Protein AF-Q9L2M4-F1 (afdb_monomer_lite)

Foldseek 3Di:
DDDPPQQVVQVVCVVVVHQAAAQEQAELVCLVVVVVVCVVVVGDDDDSVSYNYDYPPDDASVVVVVVCVVVDDQFAFEDPDPRSPHPADPPDPVSNVVVCVVCVVCDVGRYDD

Radius of gyration: 14.83 Å; chains: 1; bounding box: 32×28×34 Å

Structure (mmCIF, N/CA/C/O backbone):
data_AF-Q9L2M4-F1
#
_entry.id   AF-Q9L2M4-F1
#
loop_
_atom_site.group_PDB
_atom_site.id
_atom_site.type_symbol
_atom_site.label_atom_id
_atom_site.label_alt_id
_atom_site.label_comp_id
_atom_site.label_asym_id
_atom_site.label_entity_id
_atom_site.label_seq_id
_atom_site.pdbx_PDB_ins_code
_atom_site.Cartn_x
_atom_site.Cartn_y
_atom_site.Cartn_z
_atom_site.occupancy
_atom_site.B_iso_or_equiv
_atom_site.auth_seq_id
_atom_site.auth_comp_id
_atom_site.auth_asym_id
_atom_site.auth_atom_id
_atom_site.pdbx_PDB_model_num
ATOM 1 N N . LYS A 1 1 ? -16.313 8.684 -0.081 1.00 80.69 1 LYS A N 1
ATOM 2 C CA . LYS A 1 1 ? -16.910 7.688 -0.995 1.00 80.69 1 LYS A CA 1
ATOM 3 C C . LYS A 1 1 ? -15.827 6.798 -1.565 1.00 80.69 1 LYS A C 1
ATOM 5 O O . LYS A 1 1 ? -14.848 7.315 -2.094 1.00 80.69 1 LYS A O 1
ATOM 10 N N . ALA A 1 2 ? -16.004 5.491 -1.414 1.00 91.00 2 ALA A N 1
ATOM 11 C CA . ALA A 1 2 ? 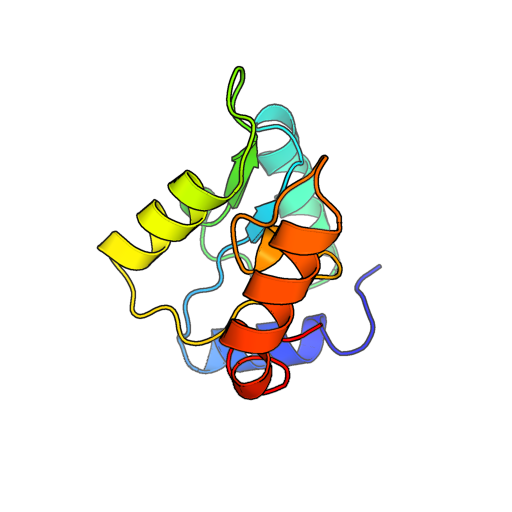-15.098 4.475 -1.936 1.00 91.00 2 ALA A CA 1
ATOM 12 C C . ALA A 1 2 ? -15.084 4.422 -3.475 1.00 91.00 2 ALA A C 1
ATOM 14 O O . ALA A 1 2 ? -16.073 4.770 -4.124 1.00 91.00 2 ALA A O 1
ATOM 15 N N . VAL A 1 3 ? -13.977 3.934 -4.042 1.00 94.75 3 VAL A N 1
ATOM 16 C CA . VAL A 1 3 ? -13.915 3.491 -5.444 1.00 94.75 3 VAL A CA 1
ATOM 17 C C . VAL A 1 3 ? -14.869 2.305 -5.630 1.00 94.75 3 VAL A C 1
ATOM 19 O O . VAL A 1 3 ? -15.045 1.496 -4.715 1.00 94.75 3 VAL A O 1
ATOM 22 N N . ALA A 1 4 ? -15.51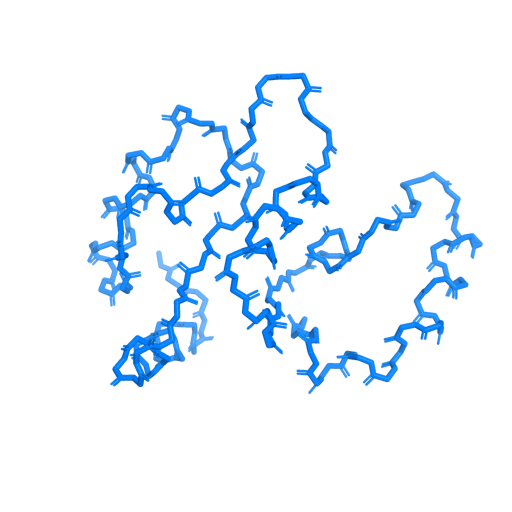0 2.211 -6.798 1.00 96.81 4 ALA A N 1
ATOM 23 C CA . ALA A 1 4 ? -16.448 1.133 -7.102 1.00 96.81 4 ALA A CA 1
ATOM 24 C C . ALA A 1 4 ? -15.793 -0.247 -6.900 1.00 96.81 4 ALA A C 1
ATOM 26 O O . ALA A 1 4 ? -14.670 -0.475 -7.340 1.00 96.81 4 ALA A O 1
ATOM 27 N N . GLY A 1 5 ? -16.480 -1.151 -6.197 1.00 96.44 5 GLY A N 1
ATOM 28 C CA . GLY A 1 5 ? -16.000 -2.506 -5.896 1.00 96.44 5 GLY A CA 1
ATOM 29 C C . GLY A 1 5 ? -14.948 -2.611 -4.782 1.00 96.44 5 GLY A C 1
ATOM 30 O O . GLY A 1 5 ? -14.808 -3.682 -4.199 1.00 96.44 5 GLY A O 1
ATOM 31 N N . ALA A 1 6 ? -14.260 -1.524 -4.413 1.00 97.12 6 ALA A N 1
ATOM 32 C CA . ALA A 1 6 ? -13.204 -1.573 -3.396 1.00 97.12 6 ALA A CA 1
ATOM 33 C C . ALA A 1 6 ? -13.735 -2.007 -2.022 1.00 97.12 6 ALA A C 1
ATOM 35 O O . ALA A 1 6 ? -13.125 -2.843 -1.360 1.00 97.12 6 ALA A O 1
ATOM 36 N N . LYS A 1 7 ? -14.894 -1.479 -1.606 1.00 97.50 7 LYS A N 1
ATOM 37 C CA . LYS A 1 7 ? -15.531 -1.863 -0.339 1.00 97.50 7 LYS A CA 1
ATOM 38 C C . LYS A 1 7 ? -15.842 -3.360 -0.297 1.00 97.50 7 LYS A C 1
ATOM 40 O O . LYS A 1 7 ? -15.446 -4.031 0.650 1.00 97.50 7 LYS A O 1
ATOM 45 N N . ASP A 1 8 ? -16.513 -3.869 -1.327 1.00 98.12 8 ASP A N 1
ATOM 46 C CA . ASP A 1 8 ? -16.959 -5.264 -1.375 1.00 98.12 8 ASP A CA 1
ATOM 47 C C . ASP A 1 8 ? -15.767 -6.228 -1.419 1.00 98.12 8 ASP A C 1
ATOM 49 O O . ASP A 1 8 ? -15.755 -7.234 -0.711 1.00 98.12 8 ASP A O 1
ATOM 53 N N . PHE A 1 9 ? -14.723 -5.887 -2.183 1.00 98.25 9 PHE A N 1
ATOM 54 C CA . PHE A 1 9 ? -13.492 -6.672 -2.236 1.00 98.25 9 PHE A CA 1
ATOM 55 C C . PHE A 1 9 ? -12.765 -6.706 -0.886 1.00 98.25 9 PHE A C 1
ATOM 57 O O . PHE A 1 9 ? -12.375 -7.778 -0.423 1.00 98.25 9 PHE A O 1
ATOM 64 N N . LEU A 1 10 ? -12.593 -5.549 -0.238 1.00 98.38 10 LEU A N 1
ATOM 65 C CA . LEU A 1 10 ? -11.910 -5.472 1.054 1.00 98.38 10 LEU A CA 1
ATOM 66 C C . LEU A 1 10 ? -12.704 -6.186 2.150 1.00 98.38 10 LEU A C 1
ATOM 68 O O . LEU A 1 10 ? -12.104 -6.883 2.964 1.00 98.38 10 LEU A O 1
ATOM 72 N N . GLN A 1 11 ? -14.036 -6.082 2.144 1.00 98.38 11 GLN A N 1
ATOM 73 C CA . GLN A 1 11 ? -14.882 -6.844 3.062 1.00 98.38 11 GLN A CA 1
ATOM 74 C C . GLN A 1 11 ? -14.708 -8.349 2.846 1.00 98.38 11 GLN A C 1
ATOM 76 O O . GLN A 1 11 ? -14.442 -9.074 3.800 1.00 98.38 11 GLN A O 1
ATOM 81 N N . TYR A 1 12 ? -14.767 -8.809 1.593 1.00 98.50 12 TYR A N 1
ATOM 82 C CA . TYR A 1 12 ? -14.530 -10.210 1.258 1.00 98.50 12 TYR A CA 1
ATOM 83 C C . TYR A 1 12 ? -13.153 -10.693 1.739 1.00 98.50 12 TYR A C 1
ATOM 85 O O . TYR A 1 12 ? -13.058 -11.747 2.363 1.00 98.50 12 TYR A O 1
ATOM 93 N N . ALA A 1 13 ? -12.087 -9.927 1.493 1.00 98.19 13 ALA A N 1
ATOM 94 C CA . ALA A 1 13 ? -10.739 -10.271 1.939 1.00 98.19 13 ALA A CA 1
ATOM 95 C C . ALA A 1 13 ? -10.649 -10.358 3.474 1.00 98.19 13 ALA A C 1
ATOM 97 O O . ALA A 1 13 ? -10.120 -11.335 4.010 1.00 98.19 13 ALA A O 1
ATOM 98 N N . ASN A 1 14 ? -11.227 -9.382 4.180 1.00 98.19 14 ASN A N 1
ATOM 99 C CA . ASN A 1 14 ? -11.274 -9.357 5.639 1.00 98.19 14 ASN A CA 1
ATOM 100 C C . ASN A 1 14 ? -12.043 -10.558 6.214 1.00 98.19 14 ASN A C 1
ATOM 102 O O . ASN A 1 14 ? -11.559 -11.209 7.137 1.00 98.19 14 ASN A O 1
ATOM 106 N N . ASP A 1 15 ? -13.187 -10.915 5.626 1.00 98.38 15 ASP A N 1
ATOM 107 C CA . ASP A 1 15 ? -13.997 -12.071 6.041 1.00 98.38 15 ASP A CA 1
ATOM 108 C C . ASP A 1 15 ? -13.273 -13.410 5.810 1.00 98.38 15 ASP A C 1
ATOM 110 O O . ASP A 1 15 ? -13.583 -14.420 6.444 1.00 98.38 15 ASP A O 1
ATOM 114 N N . LYS A 1 16 ? -12.282 -13.433 4.909 1.00 98.19 16 LYS A N 1
ATOM 115 C CA . LYS A 1 16 ? -11.375 -14.572 4.688 1.00 98.19 16 LYS A CA 1
ATOM 116 C C . LYS A 1 16 ? -10.127 -14.541 5.576 1.00 98.19 16 LYS A C 1
ATOM 118 O O . LYS A 1 16 ? -9.272 -15.411 5.430 1.00 98.19 16 LYS A O 1
ATOM 123 N N . GLY A 1 17 ? -10.015 -13.576 6.489 1.00 97.38 17 GLY A N 1
ATOM 124 C CA . GLY A 1 17 ? -8.875 -13.430 7.397 1.00 97.38 17 GLY A CA 1
ATOM 125 C C . GLY A 1 17 ? -7.615 -12.862 6.738 1.00 97.38 17 GLY A C 1
ATOM 126 O O . GLY A 1 17 ? -6.532 -12.931 7.323 1.00 97.38 17 GLY A O 1
ATOM 127 N N . VAL A 1 18 ? -7.727 -12.306 5.528 1.00 98.12 18 VAL A N 1
ATOM 128 C CA . VAL A 1 18 ? -6.602 -11.665 4.840 1.00 98.12 18 VAL A CA 1
ATOM 129 C C . VAL A 1 18 ? -6.273 -10.344 5.532 1.00 98.12 18 VAL A C 1
ATOM 131 O O . VAL A 1 18 ? -7.163 -9.563 5.872 1.00 98.12 18 VAL A O 1
ATOM 134 N N . GLN A 1 19 ? -4.980 -10.095 5.731 1.00 98.19 19 GLN A N 1
ATOM 135 C CA . GLN A 1 19 ? -4.494 -8.834 6.282 1.00 98.19 19 GLN A CA 1
ATOM 136 C C . GLN A 1 19 ? -4.522 -7.738 5.206 1.00 98.19 19 GLN A C 1
ATOM 138 O O . GLN A 1 19 ? -4.039 -7.941 4.092 1.00 98.19 19 GLN A O 1
ATOM 143 N N . ILE A 1 20 ? -5.084 -6.578 5.538 1.00 98.50 20 ILE A N 1
ATOM 144 C CA . ILE A 1 20 ? -5.256 -5.429 4.645 1.00 98.50 20 ILE A CA 1
ATOM 145 C C . ILE A 1 20 ? -4.364 -4.300 5.146 1.00 98.50 20 ILE A C 1
ATOM 147 O O . ILE A 1 20 ? -4.562 -3.798 6.249 1.00 98.50 20 ILE A O 1
ATOM 151 N N . TYR A 1 21 ? -3.407 -3.877 4.324 1.00 98.56 21 TYR A N 1
ATOM 152 C CA . TYR A 1 21 ? -2.490 -2.783 4.642 1.00 98.56 21 TYR A CA 1
ATOM 153 C C . TYR A 1 21 ? -2.736 -1.584 3.725 1.00 98.56 21 TYR A C 1
ATOM 155 O O . TYR A 1 21 ? -2.717 -1.702 2.500 1.00 98.56 21 TYR A O 1
ATOM 163 N N . TYR A 1 22 ? -2.914 -0.405 4.317 1.00 98.12 22 TYR A N 1
ATOM 164 C CA . TYR A 1 22 ? -3.103 0.858 3.610 1.00 98.12 22 TYR A CA 1
ATOM 165 C C . TYR A 1 22 ? -1.762 1.590 3.469 1.00 98.12 22 TYR A C 1
ATOM 167 O O . TYR A 1 22 ? -1.372 2.386 4.326 1.00 98.12 22 TYR A O 1
ATOM 175 N N . VAL A 1 23 ? -1.047 1.335 2.368 1.00 98.06 23 VAL A N 1
ATOM 176 C CA . VAL A 1 23 ? 0.231 1.999 2.045 1.00 98.06 23 VAL A CA 1
ATOM 177 C C . VAL A 1 23 ? -0.027 3.262 1.211 1.00 98.06 23 VAL A C 1
ATOM 179 O O . VAL A 1 23 ? -0.212 3.212 -0.006 1.00 98.06 23 VAL A O 1
ATOM 182 N N . SER A 1 24 ? -0.051 4.427 1.862 1.00 97.56 24 SER A N 1
ATOM 183 C CA . SER A 1 24 ? -0.472 5.698 1.248 1.00 97.56 24 SER A CA 1
ATOM 184 C C . SER A 1 24 ? 0.561 6.808 1.426 1.00 97.56 24 SER A C 1
ATOM 186 O O . SER A 1 24 ? 1.266 6.846 2.428 1.00 97.56 24 SER A O 1
ATOM 188 N N . ASP A 1 25 ? 0.624 7.752 0.484 1.00 97.38 25 ASP A N 1
ATOM 189 C CA . ASP A 1 25 ? 1.457 8.959 0.619 1.00 97.38 25 ASP A CA 1
ATOM 190 C C . ASP A 1 25 ? 0.765 10.098 1.389 1.00 97.38 25 ASP A C 1
ATOM 192 O O . ASP A 1 25 ? 1.304 11.197 1.511 1.00 97.38 25 ASP A O 1
ATOM 196 N N . ARG A 1 26 ? -0.409 9.832 1.980 1.00 97.75 26 ARG A N 1
ATOM 197 C CA . ARG A 1 26 ? -0.909 10.640 3.101 1.00 97.75 26 ARG A CA 1
ATOM 198 C C . ARG A 1 26 ? 0.134 10.649 4.217 1.00 97.75 26 ARG A C 1
ATOM 200 O O . ARG A 1 26 ? 0.817 9.654 4.435 1.00 97.75 26 ARG A O 1
ATOM 207 N N . THR A 1 27 ? 0.240 11.756 4.938 1.00 97.94 27 THR A N 1
ATOM 208 C CA . THR A 1 27 ? 1.196 11.886 6.049 1.00 97.94 27 THR A CA 1
ATOM 209 C C . THR A 1 27 ? 0.718 11.130 7.285 1.00 97.94 27 THR A C 1
ATOM 211 O O . THR A 1 27 ? -0.485 10.949 7.470 1.00 97.94 27 THR A O 1
ATOM 214 N N . THR A 1 28 ? 1.625 10.752 8.186 1.00 97.62 28 THR A N 1
ATOM 215 C CA . THR A 1 28 ? 1.270 10.068 9.449 1.00 97.62 28 THR A CA 1
ATOM 216 C C . THR A 1 28 ? 0.252 10.831 10.308 1.00 97.62 28 THR A C 1
ATOM 218 O O . THR A 1 28 ? -0.579 10.218 10.973 1.00 97.62 28 THR A O 1
ATOM 221 N N . LYS A 1 29 ? 0.215 12.169 10.220 1.00 97.88 29 LYS A N 1
ATOM 222 C CA . LYS A 1 29 ? -0.801 13.021 10.876 1.00 97.88 29 LYS A CA 1
ATOM 223 C C . LYS A 1 29 ? -2.232 12.734 10.408 1.00 97.88 29 LYS A C 1
ATOM 225 O O . LYS A 1 29 ? -3.187 13.130 11.066 1.00 97.88 29 LYS A O 1
ATOM 230 N N . GLN A 1 30 ? -2.386 12.081 9.258 1.00 98.38 30 GLN A N 1
ATOM 231 C CA . GLN A 1 30 ? -3.669 11.773 8.638 1.00 98.38 30 GLN A CA 1
ATOM 232 C C . GLN A 1 30 ? -4.127 10.331 8.883 1.00 98.38 30 GLN A C 1
ATOM 234 O O . GLN A 1 30 ? -5.140 9.942 8.303 1.00 98.38 30 GLN A O 1
ATOM 239 N N . VAL A 1 31 ? -3.424 9.540 9.702 1.00 98.50 31 VAL A N 1
ATOM 240 C CA . VAL A 1 31 ? -3.831 8.156 10.008 1.00 98.50 31 VAL A CA 1
ATOM 241 C C . VAL A 1 31 ? -5.216 8.135 10.657 1.00 98.50 31 VAL A C 1
ATOM 243 O O . VAL A 1 31 ? -6.132 7.585 10.053 1.00 98.50 31 VAL A O 1
ATOM 246 N N . GLU A 1 32 ? -5.405 8.817 11.793 1.00 98.25 32 GLU A N 1
ATOM 247 C CA . GLU A 1 32 ? -6.702 8.867 12.500 1.00 98.25 32 GLU A CA 1
ATOM 248 C C . GLU A 1 32 ? -7.863 9.324 11.604 1.00 98.25 32 GLU A C 1
ATOM 250 O O . GLU A 1 32 ? -8.801 8.550 11.415 1.00 98.25 32 GLU A O 1
ATOM 255 N N . PRO A 1 33 ? -7.811 10.505 10.948 1.00 98.12 33 PRO A N 1
ATOM 256 C CA . PRO A 1 33 ? -8.931 10.936 10.117 1.00 98.12 33 PRO A CA 1
ATOM 257 C C . PRO A 1 33 ? -9.130 10.042 8.888 1.00 98.12 33 PRO A C 1
ATOM 259 O O . PRO A 1 33 ? -10.218 10.015 8.316 1.00 98.12 33 PRO A O 1
ATOM 262 N N . THR A 1 34 ? -8.108 9.316 8.420 1.00 98.25 34 THR A N 1
ATOM 263 C CA . THR A 1 34 ? -8.309 8.340 7.338 1.00 98.25 34 THR A CA 1
ATOM 264 C C . THR A 1 34 ? -9.017 7.097 7.847 1.00 98.25 34 THR A C 1
ATOM 266 O O . THR A 1 34 ? -9.953 6.645 7.195 1.00 98.25 34 THR A O 1
ATOM 269 N N . MET A 1 35 ? -8.603 6.584 9.002 1.00 98.31 35 MET A N 1
ATOM 270 C CA . MET A 1 35 ? -9.214 5.438 9.661 1.00 98.31 35 MET A CA 1
ATOM 271 C C . MET A 1 35 ? -10.706 5.685 9.922 1.00 98.31 35 MET A C 1
ATOM 273 O O . MET A 1 35 ? -11.534 4.924 9.431 1.00 98.31 35 MET A O 1
ATOM 277 N N . GLU A 1 36 ? -11.055 6.816 10.541 1.00 97.81 36 GLU A N 1
ATOM 278 C CA . GLU A 1 36 ? -12.449 7.216 10.795 1.00 97.81 36 GLU A CA 1
ATOM 279 C C . GLU A 1 36 ? -13.280 7.303 9.504 1.00 97.81 36 GLU A C 1
ATOM 281 O O . GLU A 1 36 ? -14.446 6.905 9.458 1.00 97.81 36 GLU A O 1
ATOM 286 N N . ASN A 1 37 ? -12.686 7.810 8.418 1.00 97.56 37 ASN A N 1
ATOM 287 C CA . ASN A 1 37 ? -13.360 7.881 7.123 1.00 97.56 37 ASN A CA 1
ATOM 288 C C . ASN A 1 37 ? -13.603 6.494 6.511 1.00 97.56 37 ASN A C 1
ATOM 290 O O . ASN A 1 37 ? -14.651 6.285 5.901 1.00 97.56 37 ASN A O 1
ATOM 294 N N . LEU A 1 38 ? -12.657 5.559 6.648 1.00 97.88 38 LEU A N 1
ATOM 295 C CA . LEU A 1 38 ? -12.818 4.184 6.167 1.00 97.88 38 LEU A CA 1
ATOM 296 C C . LEU A 1 38 ? -13.907 3.456 6.960 1.00 97.88 38 LEU A C 1
ATOM 298 O O . LEU A 1 38 ? -14.812 2.882 6.356 1.00 97.88 38 LEU A O 1
ATOM 302 N N . GLU A 1 39 ? -13.880 3.564 8.288 1.00 96.81 39 GLU A N 1
ATOM 303 C CA . GLU A 1 39 ? -14.893 2.982 9.175 1.00 96.81 39 GLU A CA 1
ATOM 304 C C . GLU A 1 39 ? -16.291 3.529 8.867 1.00 96.81 39 GLU A C 1
ATOM 306 O O . GLU A 1 39 ? -17.245 2.764 8.722 1.00 96.81 39 GLU A O 1
ATOM 311 N N . LYS A 1 40 ? -16.415 4.847 8.662 1.00 97.12 40 LYS A N 1
ATOM 312 C CA . LYS A 1 40 ? -17.681 5.493 8.283 1.00 97.12 40 LYS A CA 1
ATOM 313 C C . LYS A 1 40 ? -18.232 4.999 6.943 1.00 97.12 40 LYS A C 1
ATOM 315 O O . LYS A 1 40 ? -19.446 4.944 6.758 1.00 97.12 40 LYS A O 1
ATOM 320 N N . GLU A 1 41 ? -17.363 4.651 5.998 1.00 96.56 41 GLU A N 1
ATOM 321 C CA . GLU A 1 41 ? -17.756 4.072 4.706 1.00 96.56 41 GLU A CA 1
ATOM 322 C C . GLU A 1 41 ? -18.003 2.550 4.807 1.00 96.56 41 GLU A C 1
ATOM 324 O O . GLU A 1 41 ? -18.486 1.928 3.854 1.00 96.56 41 GLU A O 1
ATOM 329 N N . GLY A 1 42 ? -17.740 1.945 5.970 1.00 96.12 42 GLY A N 1
ATOM 330 C CA . GLY A 1 42 ? -17.853 0.510 6.220 1.00 96.12 42 GLY A CA 1
ATOM 331 C C . GLY A 1 42 ? -16.769 -0.297 5.510 1.00 96.12 42 GLY A C 1
ATOM 332 O O . GLY A 1 42 ? -17.056 -1.381 5.014 1.00 96.12 42 GLY A O 1
ATOM 333 N N . ILE A 1 43 ? -15.567 0.265 5.382 1.00 98.00 43 ILE A N 1
ATOM 334 C CA . ILE A 1 43 ? -14.381 -0.432 4.883 1.00 98.00 43 ILE A CA 1
ATOM 335 C C . ILE A 1 43 ? -13.628 -1.003 6.096 1.00 98.00 43 ILE A C 1
ATOM 337 O O . ILE A 1 43 ? -13.422 -0.268 7.065 1.00 98.00 43 ILE A O 1
ATOM 341 N N . PRO A 1 44 ? -13.210 -2.282 6.072 1.00 97.56 44 PRO A N 1
ATOM 342 C CA . PRO A 1 44 ? -12.575 -2.919 7.221 1.00 97.56 44 PRO A CA 1
ATOM 343 C C . PRO A 1 44 ? -11.250 -2.253 7.608 1.00 97.56 44 PRO A C 1
ATOM 345 O O . PRO A 1 44 ? -10.389 -1.975 6.771 1.00 97.56 44 PRO A O 1
ATOM 348 N N . VAL A 1 45 ? -11.076 -2.056 8.911 1.00 97.88 45 VAL A N 1
ATOM 349 C CA . VAL A 1 45 ? -9.852 -1.568 9.548 1.00 97.88 45 VAL A CA 1
ATOM 350 C C . VAL A 1 45 ? -9.397 -2.622 10.551 1.00 97.88 45 VAL A C 1
ATOM 352 O O . VAL A 1 45 ? -10.183 -3.062 11.384 1.00 97.88 45 VAL A O 1
ATOM 355 N N . GLN A 1 46 ? -8.129 -3.026 10.467 1.00 97.56 46 GLN A N 1
ATOM 356 C CA . GLN A 1 46 ? -7.558 -4.102 11.290 1.00 97.56 46 GLN A CA 1
ATOM 357 C C . GLN A 1 46 ? -6.613 -3.594 12.392 1.00 97.56 46 GLN A C 1
ATOM 359 O O . GLN A 1 46 ? -6.052 -4.385 13.138 1.00 97.56 46 GLN A O 1
ATOM 364 N N . GLY A 1 47 ? -6.473 -2.274 12.529 1.00 97.00 47 GLY A N 1
ATOM 365 C CA . GLY A 1 47 ? -5.589 -1.637 13.503 1.00 97.00 47 GLY A CA 1
ATOM 366 C C . GLY A 1 47 ? -4.863 -0.435 12.910 1.00 97.00 47 GLY A C 1
ATOM 367 O O . GLY A 1 47 ? -4.845 -0.234 11.695 1.00 97.00 47 GLY A O 1
ATOM 368 N N . LYS A 1 48 ? -4.254 0.391 13.765 1.00 96.94 48 LYS A N 1
ATOM 369 C CA . LYS A 1 48 ? -3.478 1.564 13.319 1.00 96.94 48 LYS A CA 1
ATOM 370 C C . LYS A 1 48 ? -2.162 1.173 12.648 1.00 96.94 48 LYS A C 1
ATOM 372 O O . LYS A 1 48 ? -1.700 1.866 11.750 1.00 96.94 48 LYS A O 1
ATOM 377 N N . ASP A 1 49 ? -1.584 0.048 13.047 1.00 96.56 49 ASP A N 1
ATOM 378 C CA . ASP A 1 49 ? -0.378 -0.555 12.473 1.00 96.56 49 ASP A CA 1
ATOM 379 C C . ASP A 1 49 ? -0.568 -1.056 11.031 1.00 96.56 49 ASP A C 1
ATOM 381 O O . ASP A 1 49 ? 0.411 -1.260 10.314 1.00 96.56 49 ASP A O 1
ATOM 385 N N . HIS A 1 50 ? -1.815 -1.140 10.557 1.00 98.00 50 HIS A N 1
ATOM 386 C CA . HIS A 1 50 ? -2.146 -1.410 9.159 1.00 98.00 50 HIS A CA 1
ATOM 387 C C . HIS A 1 50 ? -2.070 -0.168 8.250 1.00 98.00 50 HIS A C 1
ATOM 389 O O . HIS A 1 50 ? -2.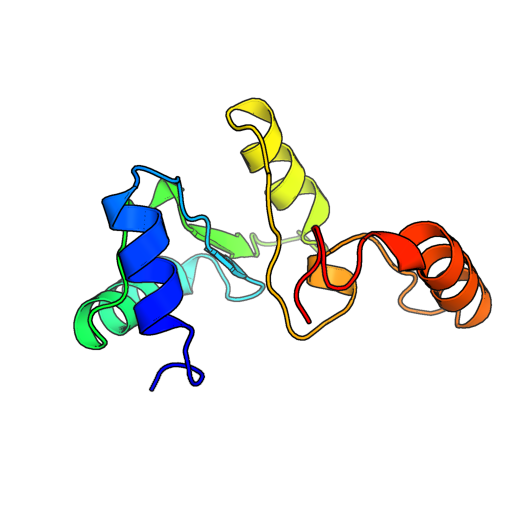240 -0.282 7.035 1.00 98.00 50 HIS A O 1
ATOM 395 N N . PHE A 1 51 ? -1.788 1.021 8.795 1.00 98.56 51 PHE A N 1
ATOM 396 C CA . PHE A 1 51 ? -1.626 2.260 8.031 1.00 98.56 51 PHE A CA 1
ATOM 397 C C . PHE A 1 51 ? -0.150 2.632 7.900 1.00 98.56 51 PHE A C 1
ATOM 399 O O . PHE A 1 51 ? 0.458 3.202 8.805 1.00 98.56 51 PHE A O 1
ATOM 406 N N . LEU A 1 52 ? 0.426 2.365 6.729 1.00 98.12 52 LEU A N 1
ATOM 407 C CA . LEU A 1 52 ? 1.828 2.659 6.439 1.00 98.12 52 LEU A CA 1
ATOM 408 C C . LEU A 1 52 ? 1.923 3.967 5.653 1.00 98.12 52 LEU A C 1
ATOM 410 O O . LEU A 1 52 ? 2.113 4.000 4.430 1.00 98.12 52 LEU A O 1
ATOM 414 N N . PHE A 1 53 ? 1.708 5.060 6.375 1.00 98.12 53 PHE A N 1
ATOM 415 C CA . PHE A 1 53 ? 1.637 6.408 5.817 1.00 98.12 53 PHE A CA 1
ATOM 416 C C . PHE A 1 53 ? 3.023 7.046 5.697 1.00 98.12 53 PHE A C 1
ATOM 418 O O . PHE A 1 53 ? 4.012 6.533 6.216 1.00 98.12 53 PHE A O 1
ATOM 425 N N . LEU A 1 54 ? 3.112 8.132 4.935 1.00 97.75 54 LEU A N 1
ATOM 426 C CA . LEU A 1 54 ? 4.370 8.804 4.647 1.00 97.75 54 LEU A CA 1
ATOM 427 C C . LEU A 1 54 ? 4.925 9.483 5.903 1.00 97.75 54 LEU A C 1
ATOM 429 O O . LEU A 1 54 ? 4.337 10.436 6.426 1.00 97.75 54 LEU A O 1
ATOM 433 N N . GLU A 1 55 ? 6.069 8.988 6.362 1.00 96.94 55 GLU A N 1
ATOM 434 C CA . GLU A 1 55 ? 6.885 9.613 7.400 1.00 96.94 55 GLU A CA 1
ATOM 435 C C . GLU A 1 55 ? 7.718 10.767 6.823 1.00 96.94 55 GLU A C 1
ATOM 437 O O . GLU A 1 55 ? 8.021 10.819 5.627 1.00 96.94 55 GLU A O 1
ATOM 442 N N . GLU A 1 56 ? 8.099 11.712 7.680 1.00 96.12 56 GLU A N 1
ATOM 443 C CA . GLU A 1 56 ? 8.924 12.849 7.280 1.00 96.12 56 GLU A CA 1
ATOM 444 C C . GLU A 1 56 ? 10.291 12.381 6.750 1.00 96.12 56 GLU A C 1
ATOM 446 O O . GLU A 1 56 ? 10.944 11.518 7.330 1.00 96.12 56 GLU A O 1
ATOM 451 N N . GLY A 1 57 ? 10.719 12.930 5.610 1.00 94.50 57 GLY A N 1
ATOM 452 C CA . GLY A 1 57 ? 11.982 12.563 4.957 1.00 94.50 57 GLY A CA 1
ATOM 453 C C . GLY A 1 57 ? 11.927 11.303 4.082 1.00 94.50 57 GLY A C 1
ATOM 454 O O . GLY A 1 57 ? 12.823 11.103 3.257 1.00 94.50 57 GLY A O 1
ATOM 455 N N . VAL A 1 58 ? 10.867 10.494 4.171 1.00 94.38 58 VAL A N 1
ATOM 456 C CA . VAL A 1 58 ? 10.646 9.338 3.288 1.00 94.38 58 VAL A CA 1
ATOM 457 C C . VAL A 1 58 ? 10.132 9.812 1.921 1.00 94.38 58 VAL A C 1
ATOM 459 O O . VAL A 1 58 ? 9.369 10.768 1.822 1.00 94.38 58 VAL A O 1
ATOM 462 N N . LYS A 1 59 ? 10.570 9.165 0.830 1.00 89.81 59 LYS A N 1
ATOM 463 C CA . LYS A 1 59 ? 10.242 9.574 -0.560 1.00 89.81 59 LYS A CA 1
ATOM 464 C C . LYS A 1 59 ? 9.584 8.488 -1.414 1.00 89.81 59 LYS A C 1
ATOM 466 O O . LYS A 1 59 ? 9.300 8.718 -2.597 1.00 89.81 59 LYS A O 1
ATOM 471 N N . SER A 1 60 ? 9.422 7.301 -0.844 1.00 93.88 60 SER A N 1
ATOM 472 C CA . SER A 1 60 ? 9.076 6.076 -1.556 1.00 93.88 60 SER A CA 1
ATOM 473 C C . SER A 1 60 ? 8.162 5.192 -0.707 1.00 93.88 60 SER A C 1
ATOM 475 O O . SER A 1 60 ? 8.135 5.296 0.525 1.00 93.88 60 SER A O 1
ATOM 477 N N . LYS A 1 61 ? 7.378 4.343 -1.372 1.00 96.38 61 LYS A N 1
ATOM 478 C CA . LYS A 1 61 ? 6.557 3.304 -0.742 1.00 96.38 61 LYS A CA 1
ATOM 479 C C . LYS A 1 61 ? 7.325 2.001 -0.525 1.00 96.38 61 LYS A C 1
ATOM 481 O O . LYS A 1 61 ? 6.857 1.177 0.249 1.00 96.38 61 LYS A O 1
ATOM 486 N N . GLU A 1 62 ? 8.505 1.833 -1.118 1.00 96.06 62 GLU A N 1
ATOM 487 C CA . GLU A 1 62 ? 9.242 0.566 -1.094 1.00 96.06 62 GLU A CA 1
ATOM 488 C C . GLU A 1 62 ? 9.558 0.074 0.310 1.00 96.06 62 GLU A C 1
ATOM 490 O O . GLU A 1 62 ? 9.134 -1.016 0.670 1.00 96.06 62 GLU A O 1
ATOM 495 N N . GLY A 1 63 ? 10.201 0.892 1.148 1.00 96.44 63 GLY A N 1
ATOM 496 C CA . GLY A 1 63 ? 10.511 0.477 2.523 1.00 96.44 63 GLY A CA 1
ATOM 497 C C . GLY A 1 63 ? 9.259 0.127 3.338 1.00 96.44 63 GLY A C 1
ATOM 498 O O . GLY A 1 63 ? 9.289 -0.737 4.208 1.00 96.44 63 GLY A O 1
ATOM 499 N N . ARG A 1 64 ? 8.119 0.746 3.012 1.00 97.00 64 ARG A N 1
ATOM 500 C CA . ARG A 1 64 ? 6.830 0.455 3.648 1.00 97.00 64 ARG A CA 1
ATOM 501 C C . ARG A 1 64 ? 6.229 -0.854 3.128 1.00 97.00 64 ARG A C 1
ATOM 503 O O . ARG A 1 64 ? 5.742 -1.639 3.931 1.00 97.00 64 ARG A O 1
ATOM 510 N N . ARG A 1 65 ? 6.318 -1.140 1.824 1.00 97.06 65 ARG A N 1
ATOM 511 C CA . ARG A 1 65 ? 5.953 -2.454 1.262 1.00 97.06 65 ARG A CA 1
ATOM 512 C C . ARG A 1 65 ? 6.816 -3.571 1.847 1.00 97.06 65 ARG A C 1
ATOM 514 O O . ARG A 1 65 ? 6.272 -4.582 2.276 1.00 97.06 65 ARG A O 1
ATOM 521 N N . GLN A 1 66 ? 8.129 -3.360 1.933 1.00 96.81 66 GLN A N 1
ATOM 522 C CA . GLN A 1 66 ? 9.068 -4.328 2.504 1.00 96.81 66 GLN A CA 1
ATOM 523 C C . GLN A 1 66 ? 8.713 -4.666 3.955 1.00 96.81 66 GLN A C 1
ATOM 525 O O . GLN A 1 66 ? 8.614 -5.841 4.290 1.00 96.81 66 GLN A O 1
ATOM 530 N N . LYS A 1 67 ? 8.381 -3.662 4.779 1.00 96.56 67 LYS A N 1
ATOM 531 C CA . LYS A 1 67 ? 7.928 -3.874 6.163 1.00 96.56 67 LYS A CA 1
ATOM 532 C C . LYS A 1 67 ? 6.689 -4.774 6.273 1.00 96.56 67 LYS A C 1
ATOM 534 O O . LYS A 1 67 ? 6.577 -5.548 7.215 1.00 96.56 67 LYS A O 1
ATOM 539 N N . VAL A 1 68 ? 5.761 -4.702 5.315 1.00 97.31 68 VAL A N 1
ATOM 540 C CA . VAL A 1 68 ? 4.611 -5.628 5.252 1.00 97.31 68 VAL A CA 1
ATOM 541 C C . VAL A 1 68 ? 5.076 -7.042 4.894 1.00 97.31 68 VAL A C 1
ATOM 543 O O . VAL A 1 68 ? 4.617 -8.017 5.486 1.00 97.31 68 VAL A O 1
ATOM 546 N N . GLN A 1 69 ? 6.004 -7.168 3.945 1.00 96.56 69 GLN A N 1
ATOM 547 C CA . GLN A 1 69 ? 6.525 -8.458 3.479 1.00 96.56 69 GLN A CA 1
ATOM 548 C C . GLN A 1 69 ? 7.391 -9.190 4.516 1.00 96.56 69 GLN A C 1
ATOM 550 O O . GLN A 1 69 ? 7.534 -10.406 4.427 1.00 96.56 69 GLN A O 1
ATOM 555 N N . GLU A 1 70 ? 7.948 -8.484 5.502 1.00 96.31 70 GLU A N 1
ATOM 556 C CA . GLU A 1 70 ? 8.715 -9.091 6.601 1.00 96.31 70 GLU A CA 1
ATOM 557 C C . GLU A 1 70 ? 7.868 -10.035 7.465 1.00 96.31 70 GLU A C 1
ATOM 559 O O . GLU A 1 70 ? 8.380 -11.025 7.987 1.00 96.31 70 GLU A O 1
ATOM 564 N N . THR A 1 71 ? 6.574 -9.745 7.618 1.00 93.50 71 THR A N 1
ATOM 565 C CA . THR A 1 71 ? 5.671 -10.491 8.507 1.00 93.50 71 THR A CA 1
ATOM 566 C C . THR A 1 71 ? 4.513 -11.159 7.776 1.00 93.50 71 THR A C 1
ATOM 568 O O . THR A 1 71 ? 3.780 -11.942 8.382 1.00 93.50 71 THR A O 1
ATOM 571 N N . THR A 1 72 ? 4.340 -10.892 6.478 1.00 95.75 72 THR A N 1
ATOM 572 C CA . THR A 1 72 ? 3.213 -11.409 5.696 1.00 95.75 72 THR A CA 1
ATOM 573 C C . THR A 1 72 ? 3.616 -11.861 4.298 1.00 95.75 72 THR A C 1
ATOM 575 O O . THR A 1 72 ? 4.534 -11.334 3.672 1.00 95.75 72 THR A O 1
ATOM 578 N N . ASN A 1 73 ? 2.874 -12.832 3.765 1.00 95.94 73 ASN A N 1
ATOM 579 C CA . ASN A 1 73 ? 2.969 -13.190 2.357 1.00 95.94 73 ASN A CA 1
ATOM 580 C C . ASN A 1 73 ? 2.121 -12.217 1.519 1.00 95.94 73 ASN A C 1
ATOM 582 O O . ASN A 1 73 ? 0.904 -12.378 1.420 1.00 95.94 73 ASN A O 1
ATOM 586 N N . LEU A 1 74 ? 2.755 -11.199 0.932 1.00 95.81 74 LEU A N 1
ATOM 587 C CA . LEU A 1 74 ? 2.082 -10.202 0.096 1.00 95.81 74 LEU A CA 1
ATOM 588 C C . LEU A 1 74 ? 1.612 -10.810 -1.238 1.00 95.81 74 LEU A C 1
ATOM 590 O O . LEU A 1 74 ? 2.403 -10.975 -2.174 1.00 95.81 74 LEU A O 1
ATOM 594 N N . VAL A 1 75 ? 0.311 -11.096 -1.326 1.00 96.31 75 VAL A N 1
ATOM 595 C CA . VAL A 1 75 ? -0.310 -11.759 -2.486 1.00 96.31 75 VAL A CA 1
ATOM 596 C C . VAL A 1 75 ? -0.823 -10.803 -3.563 1.00 96.31 75 VAL A C 1
ATOM 598 O O . VAL A 1 75 ? -0.804 -11.174 -4.730 1.00 96.31 75 VAL A O 1
ATOM 601 N N . LEU A 1 76 ? -1.261 -9.592 -3.200 1.00 98.19 76 LEU A N 1
ATOM 602 C CA . LEU A 1 76 ? -1.826 -8.602 -4.124 1.00 98.19 76 LEU A CA 1
ATOM 603 C C . LEU A 1 76 ? -1.440 -7.179 -3.707 1.00 98.19 76 LEU A C 1
ATOM 605 O O . LEU A 1 76 ? -1.345 -6.877 -2.517 1.00 98.19 76 LEU A O 1
ATOM 609 N N . LEU A 1 77 ? -1.273 -6.303 -4.693 1.00 98.31 77 LEU A N 1
ATOM 610 C CA . LEU A 1 77 ? -1.140 -4.858 -4.540 1.00 98.31 77 LEU A CA 1
ATOM 611 C C . LEU A 1 77 ? -2.197 -4.166 -5.400 1.00 98.31 77 LEU A C 1
ATOM 613 O O . LEU A 1 77 ? -2.422 -4.561 -6.541 1.00 98.31 77 LEU A O 1
ATOM 617 N N . PHE A 1 78 ? -2.807 -3.118 -4.854 1.00 98.50 78 PHE A N 1
ATOM 618 C CA . PHE A 1 78 ? -3.820 -2.302 -5.521 1.00 98.50 78 PHE A CA 1
ATOM 619 C C . PHE A 1 78 ? -3.355 -0.851 -5.537 1.00 98.50 78 PHE A C 1
ATOM 621 O O . PHE A 1 78 ? -2.915 -0.341 -4.504 1.00 98.50 78 PHE A O 1
ATOM 628 N N . GLY A 1 79 ? -3.477 -0.185 -6.680 1.00 97.75 79 GLY A N 1
ATOM 629 C CA . GLY A 1 79 ? -3.066 1.206 -6.816 1.00 97.75 79 GLY A CA 1
ATOM 630 C C . GLY A 1 79 ? -3.412 1.781 -8.177 1.00 97.75 79 GLY A C 1
ATOM 631 O O . GLY A 1 79 ? -3.625 1.044 -9.126 1.00 97.75 79 GLY A O 1
ATOM 632 N N . ASP A 1 80 ? -3.473 3.099 -8.274 1.00 96.94 80 ASP A N 1
ATOM 633 C CA . ASP A 1 80 ? -3.706 3.831 -9.519 1.00 96.94 80 ASP A CA 1
ATOM 634 C C . ASP A 1 80 ? -2.398 4.364 -10.128 1.00 96.94 80 ASP A C 1
ATOM 636 O O . ASP A 1 80 ? -2.388 4.897 -11.241 1.00 96.94 80 ASP A O 1
ATOM 640 N N . TYR A 1 81 ? -1.272 4.208 -9.421 1.00 95.31 81 TYR A N 1
ATOM 641 C CA . TYR A 1 81 ? 0.025 4.707 -9.848 1.00 95.31 81 TYR A CA 1
ATOM 642 C C . TYR A 1 81 ? 1.100 3.619 -9.854 1.00 95.31 81 TYR A C 1
ATOM 644 O O . TYR A 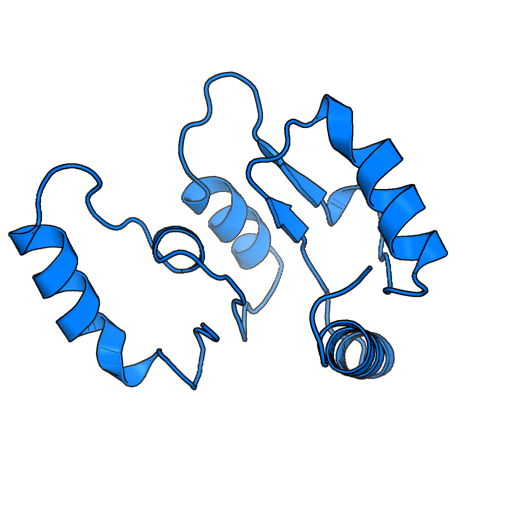1 81 ? 1.181 2.777 -8.968 1.00 95.31 81 TYR A O 1
ATOM 652 N N . LEU A 1 82 ? 2.015 3.668 -10.830 1.00 96.19 82 LEU A N 1
ATOM 653 C CA . LEU A 1 82 ? 3.069 2.652 -10.975 1.00 96.19 82 LEU A CA 1
ATOM 654 C C . LEU A 1 82 ? 3.930 2.482 -9.708 1.00 96.19 82 LEU A C 1
ATOM 656 O O . LEU A 1 82 ? 4.359 1.373 -9.391 1.00 96.19 82 LEU A O 1
ATOM 660 N N . LEU A 1 83 ? 4.147 3.569 -8.956 1.00 96.25 83 LEU A N 1
ATOM 661 C CA . LEU A 1 83 ? 4.912 3.538 -7.703 1.00 96.25 83 LEU A CA 1
ATOM 662 C C . LEU A 1 83 ? 4.205 2.825 -6.550 1.00 96.25 83 LEU A C 1
ATOM 664 O O . LEU A 1 83 ? 4.822 2.633 -5.502 1.00 96.25 83 LEU A O 1
ATOM 668 N N . ASP A 1 84 ? 2.948 2.424 -6.715 1.00 97.44 84 ASP A N 1
ATOM 669 C CA . ASP A 1 84 ? 2.255 1.567 -5.757 1.00 97.44 84 ASP A CA 1
ATOM 670 C C . ASP A 1 84 ? 2.803 0.138 -5.806 1.00 97.44 84 ASP A C 1
ATOM 6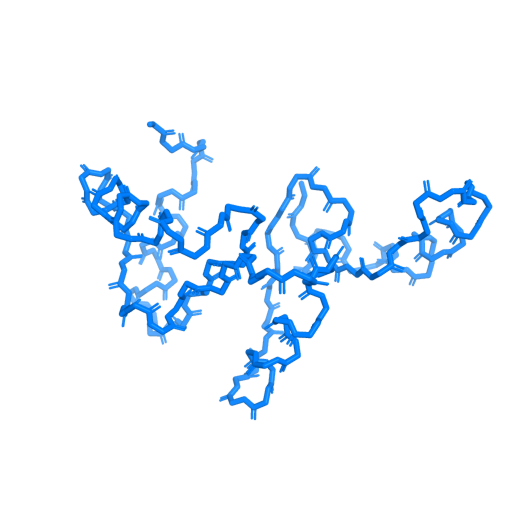72 O O . ASP A 1 84 ? 2.882 -0.525 -4.771 1.00 97.44 84 ASP A O 1
ATOM 676 N N . PHE A 1 85 ? 3.290 -0.288 -6.975 1.00 97.50 85 PHE A N 1
ATOM 677 C CA . PHE A 1 85 ? 3.703 -1.664 -7.247 1.00 97.50 85 PHE A CA 1
ATOM 678 C C . PHE A 1 85 ? 5.213 -1.888 -7.128 1.00 97.50 85 PHE A C 1
ATOM 680 O O . PHE A 1 85 ? 5.635 -2.918 -6.609 1.00 97.50 85 PHE A O 1
ATOM 687 N N . ALA A 1 86 ? 6.030 -0.935 -7.593 1.00 96.38 86 ALA A N 1
ATOM 688 C CA . ALA A 1 86 ? 7.492 -1.040 -7.591 1.00 96.38 86 ALA A CA 1
ATOM 689 C C . ALA A 1 86 ? 8.181 0.336 -7.680 1.00 96.38 86 ALA A C 1
ATOM 691 O O . ALA A 1 86 ? 7.542 1.356 -7.940 1.00 96.38 86 ALA A O 1
ATOM 692 N N . GLU A 1 87 ? 9.506 0.377 -7.517 1.00 95.56 87 GLU A N 1
ATOM 693 C CA . GLU A 1 87 ? 10.306 1.606 -7.640 1.00 95.56 87 GLU A CA 1
ATOM 694 C C . GLU A 1 87 ? 10.604 1.975 -9.098 1.00 95.56 87 GLU A C 1
ATOM 696 O O . GLU A 1 87 ? 11.725 1.857 -9.592 1.00 95.56 87 GLU A O 1
ATOM 701 N N . PHE A 1 88 ? 9.584 2.457 -9.803 1.00 96.00 88 PHE A N 1
ATOM 702 C CA . PHE A 1 88 ? 9.757 2.994 -11.148 1.00 96.00 88 PHE A CA 1
ATOM 703 C C . PHE A 1 88 ? 10.545 4.310 -11.149 1.00 96.00 88 PHE A C 1
ATOM 705 O O . PHE A 1 88 ? 10.381 5.176 -10.286 1.00 96.00 88 PHE A O 1
ATOM 712 N N . SER A 1 89 ? 11.352 4.516 -12.195 1.00 94.88 89 SER A N 1
ATOM 713 C CA . SER A 1 89 ? 12.053 5.786 -12.384 1.00 94.88 89 SER A CA 1
ATOM 714 C C . SER A 1 89 ? 11.068 6.948 -12.555 1.00 94.88 89 SER A C 1
ATOM 716 O O . SER A 1 89 ? 10.146 6.912 -13.382 1.00 94.88 89 SER A O 1
ATOM 718 N N . LYS A 1 90 ? 11.276 8.019 -11.780 1.00 93.06 90 LYS A N 1
ATOM 719 C CA . LYS A 1 90 ? 10.476 9.254 -11.851 1.00 93.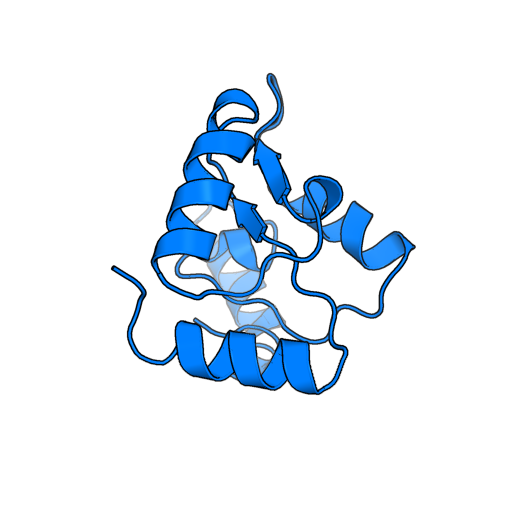06 90 LYS A CA 1
ATOM 720 C C . LYS A 1 90 ? 10.929 10.174 -12.989 1.00 93.06 90 LYS A C 1
ATOM 722 O O . LYS A 1 90 ? 10.116 10.942 -13.493 1.00 93.06 90 LYS A O 1
ATOM 727 N N . THR A 1 91 ? 12.188 10.070 -13.413 1.00 95.94 91 THR A N 1
ATOM 728 C CA . THR A 1 91 ? 12.826 10.999 -14.362 1.00 95.94 91 THR A CA 1
ATOM 729 C C . THR A 1 91 ? 13.168 10.359 -15.705 1.00 95.94 91 THR A C 1
ATOM 731 O O . THR A 1 91 ? 13.133 11.047 -16.720 1.00 95.94 91 THR A O 1
ATOM 734 N N . SER A 1 92 ? 13.460 9.056 -15.738 1.00 97.81 92 SER A N 1
ATOM 735 C CA . SER A 1 92 ? 13.825 8.334 -16.960 1.00 97.81 92 SER A CA 1
ATOM 736 C C . SER A 1 92 ? 12.637 7.543 -17.498 1.00 97.81 92 SER A C 1
ATOM 738 O O . SER A 1 92 ? 12.157 6.592 -16.876 1.00 97.81 92 SER A O 1
ATOM 740 N N . HIS A 1 93 ? 12.146 7.949 -18.669 1.00 97.44 93 HIS A N 1
ATOM 741 C CA . HIS A 1 93 ? 11.072 7.242 -19.365 1.00 97.44 93 HIS A CA 1
ATOM 742 C C . HIS A 1 93 ? 11.523 5.857 -19.854 1.00 97.44 93 HIS A C 1
ATOM 744 O O . HIS A 1 93 ? 10.748 4.904 -19.802 1.00 97.44 93 HIS A O 1
ATOM 750 N N . GLU A 1 94 ? 12.774 5.738 -20.305 1.00 98.25 94 GLU A N 1
ATOM 751 C CA . GLU A 1 94 ? 13.349 4.475 -20.774 1.00 98.25 94 GLU A CA 1
ATOM 752 C C . GLU A 1 94 ? 13.410 3.439 -19.646 1.00 98.25 94 GLU A C 1
ATOM 754 O O . GLU A 1 94 ? 12.882 2.338 -19.802 1.00 98.25 94 GLU A O 1
ATOM 759 N N . ASP A 1 95 ? 13.942 3.817 -18.479 1.00 98.12 95 ASP A N 1
ATOM 760 C CA . ASP A 1 95 ? 14.029 2.910 -17.327 1.00 98.12 95 ASP A CA 1
ATOM 761 C C . ASP A 1 95 ? 12.645 2.487 -16.838 1.00 98.12 95 ASP A C 1
ATOM 763 O O . ASP A 1 95 ? 12.419 1.322 -16.505 1.00 98.12 95 ASP A O 1
ATOM 767 N N . ARG A 1 96 ? 11.687 3.424 -16.829 1.00 97.25 96 ARG A N 1
ATOM 768 C CA . ARG A 1 96 ? 10.298 3.127 -16.470 1.00 97.25 96 ARG A CA 1
ATOM 769 C C . ARG A 1 96 ? 9.685 2.109 -17.425 1.00 97.25 96 ARG A C 1
ATOM 771 O O . ARG A 1 96 ? 9.050 1.168 -16.961 1.00 97.25 96 ARG A O 1
ATOM 778 N N . ARG A 1 97 ? 9.871 2.288 -18.737 1.00 97.75 97 ARG A N 1
ATOM 779 C CA . ARG A 1 97 ? 9.348 1.365 -19.751 1.00 97.75 97 ARG A CA 1
ATOM 780 C C . ARG A 1 97 ? 9.988 -0.013 -19.633 1.00 97.75 97 ARG A C 1
ATOM 782 O O . ARG A 1 97 ? 9.273 -1.004 -19.625 1.00 97.75 97 ARG A O 1
ATOM 789 N N . LYS A 1 98 ? 11.307 -0.072 -19.452 1.00 98.38 98 LYS A N 1
ATOM 790 C CA . LYS A 1 98 ? 12.036 -1.329 -19.271 1.00 98.38 98 LYS A CA 1
ATOM 791 C C . LYS A 1 98 ? 11.528 -2.122 -18.066 1.00 98.38 98 LYS A C 1
ATOM 793 O O . LYS A 1 98 ? 11.291 -3.319 -18.192 1.00 98.38 98 LYS A O 1
ATOM 798 N N . LEU A 1 99 ? 11.340 -1.467 -16.917 1.00 98.00 99 LEU A N 1
ATOM 799 C CA . LEU A 1 99 ? 10.798 -2.133 -15.731 1.00 98.00 99 LEU A CA 1
ATOM 800 C C . LEU A 1 99 ? 9.330 -2.545 -15.927 1.00 98.00 99 LEU A C 1
ATOM 802 O O . LEU A 1 99 ? 8.925 -3.603 -15.458 1.00 98.00 99 LEU A O 1
ATOM 806 N N . LEU A 1 100 ? 8.540 -1.743 -16.648 1.00 97.12 100 LEU A N 1
ATOM 807 C CA . LEU A 1 100 ? 7.152 -2.083 -16.966 1.00 97.12 100 LEU A CA 1
ATOM 808 C C . LEU A 1 100 ? 7.080 -3.352 -17.820 1.00 97.12 100 LEU A C 1
ATOM 810 O O . LEU A 1 100 ? 6.316 -4.253 -17.496 1.00 97.12 100 LEU A O 1
ATOM 814 N N . ASP A 1 101 ? 7.917 -3.447 -18.855 1.00 97.81 101 ASP A N 1
ATOM 815 C CA . ASP A 1 101 ? 7.999 -4.626 -19.719 1.00 97.81 101 ASP A CA 1
ATOM 816 C C . ASP A 1 101 ? 8.443 -5.868 -18.922 1.00 97.81 101 ASP A C 1
ATOM 818 O O . ASP A 1 101 ? 7.906 -6.957 -19.117 1.00 97.81 101 ASP A O 1
ATOM 822 N N . GLN A 1 102 ? 9.372 -5.707 -17.970 1.00 98.31 102 GLN A N 1
ATOM 823 C CA . GLN A 1 102 ? 9.804 -6.787 -17.072 1.00 98.31 102 GLN A CA 1
ATOM 824 C C . GLN A 1 102 ? 8.685 -7.279 -16.146 1.00 98.31 102 GLN A C 1
ATOM 826 O O . GLN A 1 102 ? 8.595 -8.474 -15.879 1.00 98.31 102 GLN A O 1
ATOM 831 N N . LEU A 1 103 ? 7.845 -6.367 -15.654 1.00 97.88 103 LEU A N 1
ATOM 832 C CA . LEU A 1 103 ? 6.766 -6.661 -14.711 1.00 97.88 103 LEU A CA 1
ATOM 833 C C . LEU A 1 103 ? 5.413 -6.896 -15.395 1.00 97.88 103 LEU A C 1
ATOM 835 O O . LEU A 1 103 ? 4.418 -7.091 -14.707 1.00 97.88 103 LEU A O 1
ATOM 839 N N . HIS A 1 104 ? 5.350 -6.893 -16.730 1.00 96.62 104 HIS A N 1
ATOM 840 C CA . HIS A 1 104 ? 4.098 -6.943 -17.489 1.00 96.62 104 HIS A CA 1
ATOM 841 C C . HIS A 1 104 ? 3.180 -8.101 -17.062 1.00 96.62 104 HIS A C 1
ATOM 843 O O . HIS A 1 104 ? 1.978 -7.908 -16.909 1.00 96.62 104 HIS A O 1
ATOM 849 N N . ALA A 1 105 ? 3.742 -9.290 -16.826 1.00 98.00 105 ALA A N 1
ATOM 850 C CA . ALA A 1 105 ? 2.980 -10.470 -16.406 1.00 98.00 105 ALA A CA 1
ATOM 851 C C . ALA A 1 105 ? 2.379 -10.368 -14.987 1.00 98.00 105 ALA A C 1
ATOM 853 O O . ALA A 1 105 ? 1.471 -11.128 -14.658 1.00 98.00 105 ALA A O 1
ATOM 854 N N . GLU A 1 106 ? 2.859 -9.442 -14.154 1.00 98.19 106 GLU A N 1
ATOM 855 C CA . GLU A 1 106 ? 2.320 -9.213 -12.810 1.00 98.19 106 GLU A CA 1
ATOM 856 C C . GLU A 1 106 ? 1.038 -8.369 -12.845 1.00 98.19 106 GLU A C 1
ATOM 858 O O . GLU A 1 106 ? 0.193 -8.498 -11.955 1.00 98.19 106 GLU A O 1
ATOM 863 N N . PHE A 1 107 ? 0.860 -7.520 -13.863 1.00 97.94 107 PHE A N 1
ATOM 864 C CA . PHE A 1 107 ? -0.325 -6.671 -13.996 1.00 97.94 107 PHE A CA 1
ATOM 865 C C . PHE A 1 107 ? -1.568 -7.495 -14.349 1.00 97.94 107 PHE A C 1
ATOM 867 O O . PHE A 1 107 ? -1.558 -8.314 -15.264 1.00 97.94 107 PHE A O 1
ATOM 874 N N . GLY A 1 108 ? -2.646 -7.291 -13.590 1.00 97.25 108 GLY A N 1
ATOM 875 C CA . GLY A 1 108 ? -3.861 -8.112 -13.636 1.00 97.25 108 GLY A CA 1
ATOM 876 C C . GLY A 1 108 ? -3.762 -9.432 -12.859 1.00 97.25 108 GLY A C 1
ATOM 877 O O . GLY A 1 108 ? -4.756 -10.147 -12.758 1.00 97.25 108 GLY A O 1
ATOM 878 N N . SER A 1 109 ? -2.591 -9.743 -12.295 1.00 97.50 109 SER A N 1
ATOM 879 C CA . SER A 1 109 ? -2.350 -10.884 -11.408 1.00 97.50 109 SER A CA 1
ATOM 880 C C . SER A 1 109 ? -2.042 -10.381 -9.998 1.00 97.50 109 SER A C 1
ATOM 882 O O . SER A 1 109 ? -2.948 -10.261 -9.180 1.00 97.50 109 SER A O 1
ATOM 884 N N . LYS A 1 110 ? -0.783 -10.015 -9.727 1.00 97.81 110 LYS A N 1
ATOM 885 C CA . LYS A 1 110 ? -0.330 -9.479 -8.442 1.00 97.81 110 LYS A CA 1
ATOM 886 C C . LYS A 1 110 ? -0.570 -7.977 -8.318 1.00 97.81 110 LYS A C 1
ATOM 888 O O . LYS A 1 110 ? -0.823 -7.488 -7.219 1.00 97.81 110 LYS A O 1
ATOM 893 N N . PHE A 1 111 ? -0.457 -7.244 -9.422 1.00 98.44 111 PHE A N 1
ATOM 894 C CA . PHE A 1 111 ? -0.608 -5.792 -9.479 1.00 98.44 111 PHE A CA 1
ATOM 895 C C . PHE A 1 111 ? -1.946 -5.446 -10.123 1.00 98.44 111 PHE A C 1
ATOM 897 O O . PHE A 1 111 ? -2.151 -5.684 -11.313 1.00 98.44 111 PHE A O 1
ATOM 904 N N . ILE A 1 112 ? -2.864 -4.900 -9.335 1.00 98.44 112 ILE A N 1
ATOM 905 C CA . ILE A 1 112 ? -4.194 -4.504 -9.789 1.00 98.44 112 ILE A CA 1
ATOM 906 C C . ILE A 1 112 ? -4.215 -2.982 -9.944 1.00 98.44 112 ILE A C 1
ATOM 908 O O . ILE A 1 112 ? -4.094 -2.264 -8.947 1.00 98.44 112 ILE A O 1
ATOM 912 N N . ILE A 1 113 ? -4.336 -2.525 -11.196 1.00 94.62 113 ILE A N 1
ATOM 913 C CA . ILE A 1 113 ? -4.325 -1.118 -11.626 1.00 94.62 113 ILE A CA 1
ATOM 914 C C . ILE A 1 113 ? -5.606 -0.747 -12.370 1.00 94.62 113 ILE A C 1
ATOM 916 O O . ILE A 1 113 ? -6.137 -1.630 -13.085 1.00 94.62 113 ILE A O 1
#

InterPro domains:
  IPR005519 Acid phosphatase, class B-like [PF03767] (1-91)
  IPR023214 HAD superfamily [G3DSA:3.40.50.1000] (1-113)
  IPR036412 HAD-like superfamily [SSF56784] (2-112)

Secondary structure (DSSP, 8-state):
-PPTTHHHHHHHHHHTT----EEEEEEGGGHHHHHHHHHHHT-----GGGEEEE-TT---SHHHHHHHHTTS----EE-SSGGGTS---SS-HHHHHHHHHHHGGGBTTTEE-

Sequence (113 aa):
KAVAGAKDFLQYANDKGVQIYYVSDRTTKQVEPTMENLEKEGIPVQGKDHFLFLEEGVKSKEGRRQKVQETTNLVLLFGDYLLDFAEFSKTSHEDRRKLLDQLHAEFGSKFII

pLDDT: mean 96.96, std 2.13, range [80.69, 98.56]

Organism: NCBI:txid1336